Protein AF-S9TWC4-F1 (afdb_monomer)

Mean predicted aligned error: 4.74 Å

Structure (mmCIF, N/CA/C/O backbone):
data_AF-S9TWC4-F1
#
_entry.id   AF-S9TWC4-F1
#
loop_
_atom_site.group_PDB
_atom_site.id
_atom_site.type_symbol
_atom_site.label_atom_id
_atom_site.label_alt_id
_atom_site.label_comp_id
_atom_site.label_asym_id
_atom_site.label_entity_id
_atom_site.label_seq_id
_atom_site.pdbx_PDB_ins_code
_atom_site.Cartn_x
_atom_site.Cartn_y
_atom_site.Cartn_z
_atom_site.occupancy
_atom_site.B_iso_or_equiv
_atom_site.auth_seq_id
_atom_site.auth_comp_id
_atom_site.auth_asym_id
_atom_site.auth_atom_id
_atom_site.pdbx_PDB_model_num
ATOM 1 N N . MET A 1 1 ? 32.958 -4.228 11.577 1.00 35.72 1 MET A N 1
ATOM 2 C CA . MET A 1 1 ? 32.071 -3.050 11.655 1.00 35.72 1 MET A CA 1
ATOM 3 C C . MET A 1 1 ? 30.681 -3.527 11.281 1.00 35.72 1 MET A C 1
ATOM 5 O O . MET A 1 1 ? 30.477 -3.885 10.129 1.00 35.72 1 MET A O 1
ATOM 9 N N . SER A 1 2 ? 29.778 -3.673 12.250 1.00 35.06 2 SER A N 1
ATOM 10 C CA . SER A 1 2 ? 28.401 -4.080 11.959 1.00 35.06 2 SER A CA 1
ATOM 11 C C . SER A 1 2 ? 27.705 -2.924 11.255 1.00 35.06 2 SER A C 1
ATOM 13 O O . SER A 1 2 ? 27.484 -1.884 11.868 1.00 35.06 2 SER A O 1
ATOM 15 N N . ALA A 1 3 ? 27.408 -3.083 9.967 1.00 39.88 3 ALA A N 1
ATOM 16 C CA . ALA A 1 3 ? 26.533 -2.164 9.263 1.00 39.88 3 ALA A CA 1
ATOM 17 C C . ALA A 1 3 ? 25.159 -2.239 9.934 1.00 39.88 3 ALA A C 1
ATOM 19 O O . ALA A 1 3 ? 24.461 -3.251 9.841 1.00 39.88 3 ALA A O 1
ATOM 20 N N . THR A 1 4 ? 24.784 -1.187 10.655 1.00 37.47 4 THR A N 1
ATOM 21 C CA . THR A 1 4 ? 23.401 -0.963 11.059 1.00 37.47 4 THR A CA 1
ATOM 22 C C . THR A 1 4 ? 22.615 -0.862 9.757 1.00 37.47 4 THR A C 1
ATOM 24 O O . THR A 1 4 ? 22.705 0.137 9.048 1.00 37.47 4 THR A O 1
ATOM 27 N N . THR A 1 5 ? 21.946 -1.946 9.362 1.00 45.59 5 THR A N 1
ATOM 28 C CA . THR A 1 5 ? 21.091 -1.940 8.174 1.00 45.59 5 THR A CA 1
ATOM 29 C C . THR A 1 5 ? 19.978 -0.957 8.486 1.00 45.59 5 THR A C 1
ATOM 31 O O . THR A 1 5 ? 19.118 -1.256 9.313 1.00 45.59 5 THR A O 1
ATOM 34 N N . SER A 1 6 ? 20.046 0.245 7.910 1.00 53.31 6 SER A N 1
ATOM 35 C CA . SER A 1 6 ? 18.937 1.191 7.965 1.00 53.31 6 SER A CA 1
ATOM 36 C C . SER A 1 6 ? 17.707 0.444 7.463 1.00 53.31 6 SER A C 1
ATOM 38 O O . SER A 1 6 ? 17.697 -0.039 6.328 1.00 53.31 6 SER A O 1
ATOM 40 N N . ILE A 1 7 ? 16.727 0.235 8.344 1.00 70.94 7 ILE A N 1
ATOM 41 C CA . ILE A 1 7 ? 15.501 -0.469 7.984 1.00 70.94 7 ILE A CA 1
ATOM 42 C C . ILE A 1 7 ? 14.811 0.412 6.953 1.00 70.94 7 ILE A C 1
ATOM 44 O O . ILE A 1 7 ? 14.436 1.547 7.238 1.00 70.94 7 ILE A O 1
ATOM 48 N N . ARG A 1 8 ? 14.700 -0.098 5.729 1.00 85.94 8 ARG A N 1
ATOM 49 C CA . ARG A 1 8 ? 14.010 0.604 4.660 1.00 85.94 8 ARG A CA 1
ATOM 50 C C . ARG A 1 8 ? 12.521 0.665 4.982 1.00 85.94 8 ARG A C 1
ATOM 52 O O . ARG A 1 8 ? 11.897 -0.380 5.148 1.00 85.94 8 ARG A O 1
ATOM 59 N N . SER A 1 9 ? 11.970 1.873 5.022 1.00 94.06 9 SER A N 1
ATOM 60 C CA . SER A 1 9 ? 10.554 2.114 5.306 1.00 94.06 9 SER A CA 1
ATOM 61 C C . SER A 1 9 ? 9.848 2.814 4.153 1.00 94.06 9 SER A C 1
ATOM 63 O O . SER A 1 9 ? 10.473 3.483 3.328 1.00 94.06 9 SER A O 1
ATOM 65 N N . CYS A 1 10 ? 8.530 2.654 4.098 1.00 96.56 10 CYS A N 1
ATOM 66 C CA . CYS A 1 10 ? 7.674 3.341 3.147 1.00 96.56 10 CYS A CA 1
ATOM 67 C C . CYS A 1 10 ? 7.776 4.858 3.339 1.00 96.56 10 CYS A C 1
ATOM 69 O O . CYS A 1 10 ? 7.603 5.374 4.447 1.00 96.56 10 CYS A O 1
ATOM 71 N N . ASN A 1 11 ? 8.022 5.578 2.247 1.00 96.62 11 ASN A N 1
ATOM 72 C CA . ASN A 1 11 ? 8.043 7.034 2.243 1.00 96.62 11 ASN A CA 1
ATOM 73 C C . ASN A 1 11 ? 6.619 7.623 2.288 1.00 96.62 11 ASN A C 1
ATOM 75 O O . ASN A 1 11 ? 5.625 6.902 2.154 1.00 96.62 11 ASN A O 1
ATOM 79 N N . GLU A 1 12 ? 6.517 8.943 2.471 1.00 97.00 12 GLU A N 1
ATOM 80 C CA . GLU A 1 12 ? 5.213 9.613 2.578 1.00 97.00 12 GLU A CA 1
ATOM 81 C C . GLU A 1 12 ? 4.375 9.498 1.303 1.00 97.00 12 GLU A C 1
ATOM 83 O O . GLU A 1 12 ? 3.177 9.277 1.409 1.00 97.00 12 GLU A O 1
ATOM 88 N N . ALA A 1 13 ? 4.980 9.514 0.110 1.00 97.44 13 ALA A N 1
ATOM 89 C CA . ALA A 1 13 ? 4.226 9.351 -1.1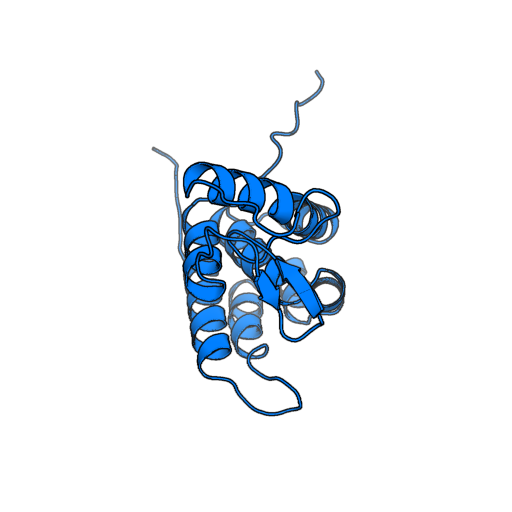34 1.00 97.44 13 ALA A CA 1
ATOM 90 C C . ALA A 1 13 ? 3.514 7.986 -1.207 1.00 97.44 13 ALA A C 1
ATOM 92 O O . ALA A 1 13 ? 2.364 7.904 -1.636 1.00 97.44 13 ALA A O 1
ATOM 93 N N . GLY A 1 14 ? 4.162 6.909 -0.745 1.00 97.69 14 GLY A N 1
ATOM 94 C CA . GLY A 1 14 ? 3.511 5.603 -0.623 1.00 97.69 14 GLY A CA 1
ATOM 95 C C . GLY A 1 14 ? 2.422 5.584 0.448 1.00 97.69 14 GLY A C 1
ATOM 96 O O . GLY A 1 14 ? 1.339 5.050 0.207 1.00 97.69 14 GLY A O 1
ATOM 97 N N . LYS A 1 15 ? 2.664 6.210 1.609 1.00 98.12 15 LYS A N 1
ATOM 98 C CA . LYS A 1 15 ? 1.648 6.322 2.667 1.00 98.12 15 LYS A CA 1
ATOM 99 C C . LYS A 1 15 ? 0.434 7.119 2.201 1.00 98.12 15 LYS A C 1
ATOM 101 O O . LYS A 1 15 ? -0.682 6.721 2.512 1.00 98.12 15 LYS A O 1
ATOM 106 N N . ASP A 1 16 ? 0.619 8.177 1.420 1.00 98.12 16 ASP A N 1
ATOM 107 C CA . ASP A 1 16 ? -0.470 9.002 0.896 1.00 98.12 16 ASP A CA 1
ATOM 108 C C . ASP A 1 16 ? -1.396 8.212 -0.028 1.00 98.12 16 ASP A C 1
ATOM 110 O O . ASP A 1 16 ? -2.616 8.328 0.098 1.00 98.12 16 ASP A O 1
ATOM 114 N N . ILE A 1 17 ? -0.849 7.337 -0.882 1.00 98.31 17 ILE A N 1
ATOM 115 C CA . ILE A 1 17 ? -1.663 6.414 -1.688 1.00 98.31 17 ILE A CA 1
ATOM 116 C C . ILE A 1 17 ? -2.533 5.543 -0.772 1.00 98.31 17 ILE A C 1
ATOM 118 O O . ILE A 1 17 ? -3.735 5.404 -1.009 1.00 98.31 17 ILE A O 1
ATOM 122 N N . ILE A 1 18 ? -1.953 4.984 0.294 1.00 98.19 18 ILE A N 1
ATOM 123 C CA . ILE A 1 18 ? -2.676 4.120 1.237 1.00 98.19 18 ILE A CA 1
ATOM 124 C C . ILE A 1 18 ? -3.755 4.920 1.975 1.00 98.19 18 ILE A C 1
ATOM 126 O O . ILE A 1 18 ? -4.916 4.518 1.963 1.00 98.19 18 ILE A O 1
ATOM 130 N N . ARG A 1 19 ? -3.422 6.087 2.538 1.00 98.06 19 ARG A N 1
ATOM 131 C CA . ARG A 1 19 ? -4.374 6.963 3.245 1.00 98.06 19 ARG A CA 1
ATOM 132 C C . ARG A 1 19 ? -5.575 7.320 2.370 1.00 98.06 19 ARG A C 1
ATOM 134 O O . ARG A 1 19 ? -6.715 7.214 2.822 1.00 98.06 19 ARG A O 1
ATOM 141 N N . GLN A 1 20 ? -5.327 7.699 1.114 1.00 96.56 20 GLN A N 1
ATOM 142 C CA . GLN A 1 20 ? -6.376 8.051 0.153 1.00 96.56 20 GLN A CA 1
ATOM 143 C C . GLN A 1 20 ? -7.272 6.858 -0.202 1.00 96.56 20 GLN A C 1
ATOM 145 O O . GLN A 1 20 ? -8.475 7.033 -0.394 1.00 96.56 20 GLN A O 1
ATOM 150 N N . CYS A 1 21 ? -6.703 5.653 -0.290 1.00 95.62 21 CYS A N 1
ATOM 151 C CA . CYS A 1 21 ? -7.444 4.452 -0.671 1.00 95.62 21 CYS A CA 1
ATOM 152 C C . CYS A 1 21 ? -8.235 3.830 0.486 1.00 95.62 21 CYS A C 1
ATOM 154 O O . CYS A 1 21 ? -9.359 3.382 0.267 1.00 95.62 21 CYS A O 1
ATOM 156 N N . GLU A 1 22 ? -7.659 3.779 1.687 1.00 94.88 22 GLU A N 1
ATOM 157 C CA . GLU A 1 22 ? -8.287 3.153 2.860 1.00 94.88 22 GLU A CA 1
ATOM 158 C C . GLU A 1 22 ? -9.299 4.089 3.536 1.00 94.88 22 GLU A C 1
ATOM 160 O O . GLU A 1 22 ? -10.345 3.656 4.020 1.00 94.88 22 GLU A O 1
ATOM 165 N N . GLY A 1 23 ? -9.010 5.395 3.531 1.00 94.81 23 GLY A N 1
ATOM 166 C CA . GLY A 1 23 ? -9.809 6.409 4.207 1.00 94.81 23 GLY A CA 1
ATOM 167 C C . GLY A 1 23 ? -9.647 6.395 5.732 1.00 94.81 23 GLY A C 1
ATOM 168 O O . GLY A 1 23 ? -9.434 5.365 6.366 1.00 94.81 23 GLY A O 1
ATOM 169 N N . LEU A 1 24 ? -9.773 7.573 6.345 1.00 97.38 24 LEU A N 1
ATOM 170 C CA . LEU A 1 24 ? -9.604 7.752 7.786 1.00 97.38 24 LEU A CA 1
ATOM 171 C C . LEU A 1 24 ? -10.908 7.486 8.557 1.00 97.38 24 LEU A C 1
ATOM 173 O O . LEU A 1 24 ? -11.984 7.981 8.196 1.00 97.38 24 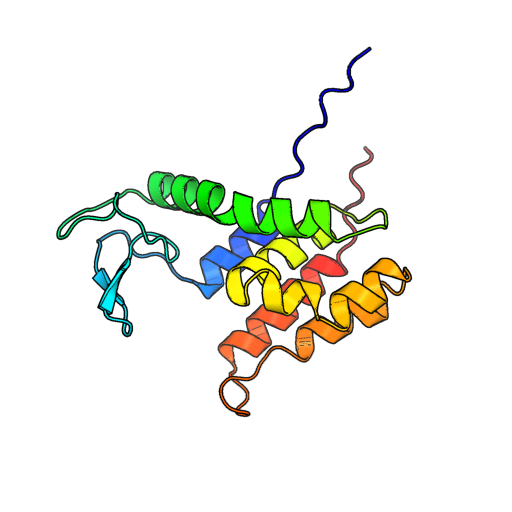LEU A O 1
ATOM 177 N N . ARG A 1 25 ? -10.813 6.732 9.659 1.00 97.38 25 ARG A N 1
ATOM 178 C CA . ARG A 1 25 ? -11.891 6.534 10.642 1.00 97.38 25 ARG A CA 1
ATOM 179 C C . ARG A 1 25 ? -11.365 6.699 12.068 1.00 97.38 25 ARG A C 1
ATOM 181 O O . ARG A 1 25 ? -10.769 5.792 12.633 1.00 97.38 25 ARG A O 1
ATOM 188 N N . LEU A 1 26 ? -11.634 7.853 12.675 1.00 97.75 26 LEU A N 1
ATOM 189 C CA . LEU A 1 26 ? -11.150 8.191 14.023 1.00 97.75 26 LEU A CA 1
ATOM 190 C C . LEU A 1 26 ? -11.924 7.518 15.165 1.00 97.75 26 LEU A C 1
ATOM 192 O O . LEU A 1 26 ? -11.515 7.611 16.317 1.00 97.75 26 LEU A O 1
ATOM 196 N N . LYS A 1 27 ? -13.043 6.854 14.865 1.00 97.69 27 LYS A N 1
ATOM 197 C CA . LYS A 1 27 ? -13.830 6.077 15.828 1.00 97.69 27 LYS A CA 1
ATOM 198 C C . LYS A 1 27 ? -13.862 4.622 15.387 1.00 97.69 27 LYS A C 1
ATOM 200 O O . LYS A 1 27 ? -14.061 4.357 14.199 1.00 97.69 27 LYS A O 1
ATOM 205 N N . ALA A 1 28 ? -13.693 3.703 16.334 1.00 97.12 28 ALA A N 1
ATOM 206 C CA . ALA A 1 28 ? -13.787 2.277 16.059 1.00 97.12 28 ALA A CA 1
ATOM 207 C C . ALA A 1 28 ? -15.170 1.918 15.492 1.00 97.12 28 ALA A C 1
ATOM 209 O O . ALA A 1 28 ? -16.199 2.366 16.003 1.00 97.12 28 ALA A O 1
ATOM 210 N N . TYR A 1 29 ? -15.189 1.093 14.448 1.00 95.50 29 TYR A N 1
ATOM 211 C CA . TYR A 1 29 ? -16.403 0.615 13.789 1.00 95.50 29 TYR A CA 1
ATOM 212 C C . TYR A 1 29 ? -16.277 -0.871 13.441 1.00 95.50 29 TYR A C 1
ATOM 214 O O . TYR A 1 29 ? -15.173 -1.410 13.388 1.00 95.50 29 TYR A O 1
ATOM 222 N N . LEU A 1 30 ? -17.404 -1.545 13.208 1.00 95.25 30 LEU A N 1
ATOM 223 C CA . LEU A 1 30 ? -17.404 -2.904 12.666 1.00 95.25 30 LEU A CA 1
ATOM 224 C C . LEU A 1 30 ? -17.352 -2.835 11.141 1.00 95.25 30 LEU A C 1
ATOM 226 O O . LEU A 1 30 ? -18.242 -2.259 10.512 1.00 95.25 30 LEU A O 1
ATOM 230 N N . CYS A 1 31 ? -16.314 -3.414 10.543 1.00 91.94 31 CYS A N 1
ATOM 231 C CA . CYS A 1 31 ? -16.243 -3.557 9.094 1.00 91.94 31 CYS A CA 1
ATOM 232 C C . CYS A 1 31 ? -17.258 -4.612 8.597 1.00 91.94 31 CYS A C 1
ATOM 234 O O . CYS A 1 31 ? -17.766 -5.400 9.400 1.00 91.94 31 CYS A O 1
ATOM 236 N N . PRO A 1 32 ? -17.539 -4.702 7.282 1.00 89.75 32 PRO A N 1
ATOM 237 C CA . PRO A 1 32 ? -18.471 -5.699 6.736 1.00 89.75 32 PRO A CA 1
ATOM 238 C C . PRO A 1 32 ? -18.112 -7.159 7.062 1.00 89.75 32 PRO A C 1
ATOM 240 O O . PRO A 1 32 ? -18.982 -8.021 7.056 1.00 89.75 32 PRO A O 1
ATOM 243 N N . ALA A 1 33 ? -16.841 -7.437 7.379 1.00 87.88 33 ALA A N 1
ATOM 244 C CA . ALA A 1 33 ? -16.367 -8.750 7.819 1.00 87.88 33 ALA A CA 1
ATOM 245 C C . ALA A 1 33 ? -16.524 -8.995 9.338 1.00 87.88 33 ALA A C 1
ATOM 247 O O . ALA A 1 33 ? -15.998 -9.978 9.855 1.00 87.88 33 ALA A O 1
ATOM 248 N N . GLY A 1 34 ? -17.192 -8.095 10.070 1.00 91.69 34 GLY A N 1
ATOM 249 C CA . GLY A 1 34 ? -17.479 -8.234 11.502 1.00 91.69 34 GLY A CA 1
ATOM 250 C C . GLY A 1 34 ? -16.293 -7.970 12.436 1.00 91.69 34 GLY A C 1
ATOM 251 O O . GLY A 1 34 ? -16.367 -8.303 13.616 1.00 91.69 34 GLY A O 1
ATOM 252 N N . LYS A 1 35 ? -15.195 -7.384 11.943 1.00 95.12 35 LYS A N 1
ATOM 253 C CA . LYS A 1 35 ? -14.017 -7.045 12.759 1.00 95.12 35 LYS A CA 1
ATOM 254 C C . LYS A 1 35 ? -14.069 -5.589 13.209 1.00 95.12 35 LYS A C 1
ATOM 256 O O . LYS A 1 35 ? -14.428 -4.716 12.421 1.00 95.12 35 LYS A O 1
ATOM 261 N N . LEU A 1 36 ? -13.668 -5.325 14.455 1.00 96.62 36 LEU A N 1
ATOM 262 C CA . LEU A 1 36 ? -13.436 -3.959 14.924 1.00 96.62 36 LEU A CA 1
ATOM 263 C C . LEU A 1 36 ? -12.253 -3.351 14.164 1.00 96.62 36 LEU A C 1
ATOM 265 O O . LEU A 1 36 ? -11.200 -3.975 14.030 1.00 96.62 36 LEU A O 1
ATOM 269 N N . THR A 1 37 ? -12.453 -2.152 13.630 1.00 96.75 37 THR A N 1
ATOM 270 C CA . THR A 1 37 ? -11.507 -1.458 12.753 1.00 96.75 37 THR A CA 1
ATOM 271 C C . THR A 1 37 ? -11.443 0.026 13.108 1.00 96.75 37 THR A C 1
ATOM 273 O O . THR A 1 37 ? -12.461 0.621 13.464 1.00 96.75 37 THR A O 1
ATOM 276 N N . ILE A 1 38 ? -10.257 0.633 13.026 1.00 98.06 38 ILE A N 1
ATOM 277 C CA . ILE A 1 38 ? -10.021 2.058 13.312 1.00 98.06 38 ILE A CA 1
ATOM 278 C C . ILE A 1 38 ? -8.872 2.609 12.447 1.00 98.06 38 ILE A C 1
ATOM 280 O O . ILE A 1 38 ? -8.126 1.848 11.839 1.00 98.06 38 ILE A O 1
ATOM 284 N N . GLY A 1 39 ? -8.726 3.930 12.351 1.00 97.94 39 GLY A N 1
ATOM 285 C CA . GLY A 1 39 ? -7.665 4.577 11.576 1.00 97.94 39 GLY A CA 1
ATOM 286 C C . GLY A 1 39 ? -7.800 4.295 10.080 1.00 97.94 39 GLY A C 1
ATOM 287 O O . GLY A 1 39 ? -8.886 4.457 9.523 1.00 97.94 39 GLY A O 1
ATOM 288 N N . TYR A 1 40 ? -6.704 3.863 9.457 1.00 97.56 40 TYR A N 1
ATOM 289 C CA . TYR A 1 40 ? -6.615 3.480 8.042 1.00 97.56 40 TYR A CA 1
ATOM 290 C C . TYR A 1 40 ? -6.771 1.963 7.855 1.00 97.56 40 TYR A C 1
ATOM 292 O O . TYR A 1 40 ? -5.916 1.304 7.272 1.00 97.56 40 TYR A O 1
ATOM 300 N N . GLY A 1 41 ? -7.838 1.391 8.418 1.00 94.88 41 GLY A N 1
ATOM 301 C CA . GLY A 1 41 ? -8.098 -0.051 8.327 1.00 94.88 41 GLY A CA 1
ATOM 302 C C . GLY A 1 41 ? -7.384 -0.904 9.383 1.00 94.88 41 GLY A C 1
ATOM 303 O O . GLY A 1 41 ? -7.372 -2.127 9.259 1.00 94.88 41 GLY A O 1
ATOM 304 N N . HIS A 1 42 ? -6.832 -0.290 10.434 1.00 97.00 42 HIS A N 1
ATOM 305 C CA . HIS A 1 42 ? -6.152 -1.006 11.508 1.00 97.00 42 HIS A CA 1
ATOM 306 C C . HIS A 1 42 ? -7.124 -1.926 12.264 1.00 97.00 42 HIS A C 1
ATOM 308 O O . HIS A 1 42 ? -8.197 -1.497 12.703 1.00 97.00 42 HIS A O 1
ATOM 314 N N . THR A 1 43 ? -6.722 -3.184 12.452 1.00 94.81 43 THR A N 1
ATOM 315 C CA . THR A 1 43 ? -7.437 -4.183 13.258 1.00 94.81 43 THR A CA 1
ATOM 316 C C . THR A 1 43 ? -6.467 -4.883 14.198 1.00 94.81 43 THR A C 1
ATOM 318 O O . THR A 1 43 ? -5.334 -5.165 13.811 1.00 94.81 43 THR A O 1
ATOM 321 N N . GLY A 1 44 ? -6.925 -5.241 15.393 1.00 91.75 44 GLY A N 1
ATOM 322 C CA . GLY A 1 44 ? -6.090 -5.907 16.384 1.00 91.75 44 GLY A CA 1
ATOM 323 C C . GLY A 1 44 ? -6.796 -6.046 17.731 1.00 91.75 44 GLY A C 1
ATOM 324 O O . GLY A 1 44 ? -7.873 -5.474 17.921 1.00 91.75 44 GLY A O 1
ATOM 325 N N . PRO A 1 45 ? -6.217 -6.811 18.674 1.00 92.00 45 PRO A N 1
ATOM 326 C CA . PRO A 1 45 ? -6.759 -6.959 20.029 1.00 92.00 45 PRO A CA 1
ATOM 327 C C . PRO A 1 45 ? -6.741 -5.646 20.834 1.00 92.00 45 PRO A C 1
ATOM 329 O O . PRO A 1 45 ? -7.403 -5.534 21.864 1.00 92.00 45 PRO A O 1
ATOM 332 N N . ASP A 1 46 ? -5.981 -4.654 20.375 1.00 94.00 46 ASP A N 1
ATOM 333 C CA . ASP A 1 46 ? -5.909 -3.299 20.910 1.00 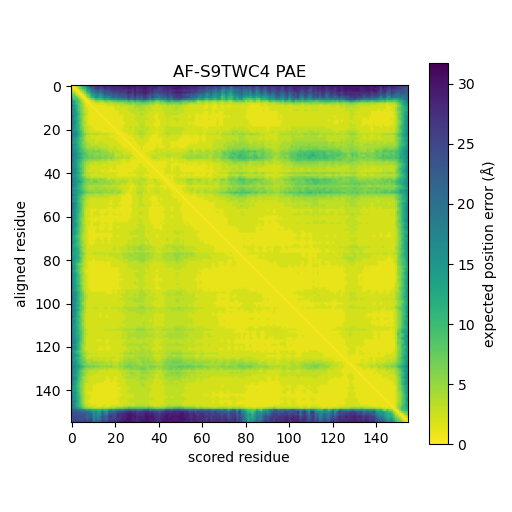94.00 46 ASP A CA 1
ATOM 334 C C . ASP A 1 46 ? -7.087 -2.405 20.482 1.00 94.00 46 ASP A C 1
ATOM 336 O O . ASP A 1 46 ? -7.349 -1.404 21.150 1.00 94.00 46 ASP A O 1
ATOM 340 N N . VAL A 1 47 ? -7.856 -2.781 19.450 1.00 95.81 47 VAL A N 1
ATOM 341 C CA . VAL A 1 47 ? -9.048 -2.033 19.018 1.00 95.81 47 VAL A CA 1
ATOM 342 C C . VAL A 1 47 ? -10.264 -2.438 19.851 1.00 95.81 47 VAL A C 1
ATOM 344 O O . VAL A 1 47 ? -10.705 -3.587 19.829 1.00 95.81 47 VAL A O 1
ATOM 347 N N . LYS A 1 48 ? -10.849 -1.472 20.565 1.00 95.44 48 LYS A N 1
ATOM 348 C CA . LYS A 1 48 ? -11.992 -1.689 21.467 1.00 95.44 48 LYS A CA 1
ATOM 349 C C . LYS A 1 48 ? -13.226 -0.909 21.018 1.00 95.44 48 LYS A C 1
ATOM 351 O O . LYS A 1 48 ? -13.119 0.170 20.436 1.00 95.44 48 LYS A O 1
ATOM 356 N N . THR A 1 49 ? -14.414 -1.427 21.328 1.00 94.62 49 THR A N 1
ATOM 357 C CA . THR A 1 49 ? -15.680 -0.712 21.102 1.00 94.62 49 THR A CA 1
ATOM 358 C C . THR A 1 49 ? -15.659 0.645 21.806 1.00 94.62 49 THR A C 1
ATOM 360 O O . THR A 1 49 ? -15.279 0.735 22.971 1.00 94.62 49 THR A O 1
ATOM 363 N N . GLY A 1 50 ? -16.063 1.702 21.098 1.00 94.31 50 GLY A N 1
ATOM 364 C CA . GLY A 1 50 ? -16.074 3.071 21.624 1.00 94.31 50 GLY A CA 1
ATOM 365 C C . GLY A 1 50 ? -14.714 3.778 21.617 1.00 94.31 50 GLY A C 1
ATOM 366 O O . GLY A 1 50 ? -14.657 4.952 21.968 1.00 94.31 50 GLY A O 1
ATOM 367 N N . MET A 1 51 ? -13.636 3.108 21.190 1.00 96.69 51 MET A N 1
ATOM 368 C CA . MET A 1 51 ? -12.314 3.723 21.064 1.00 96.69 51 MET A CA 1
ATOM 369 C C . MET A 1 51 ? -12.328 4.860 20.037 1.00 96.69 51 MET A C 1
ATOM 371 O O . MET A 1 51 ? -12.906 4.738 18.951 1.00 96.69 51 MET A O 1
ATOM 375 N N . THR A 1 52 ? -11.646 5.949 20.380 1.00 97.88 52 THR A N 1
ATOM 376 C CA . THR A 1 52 ? -11.403 7.093 19.502 1.00 97.88 52 THR A CA 1
ATOM 377 C C . THR A 1 52 ? -9.921 7.420 19.481 1.00 97.88 52 THR A C 1
ATOM 379 O O . THR A 1 52 ? -9.268 7.305 20.517 1.00 97.88 52 THR A O 1
ATOM 382 N N . ILE A 1 53 ? -9.407 7.849 18.335 1.00 98.06 53 ILE A N 1
ATOM 383 C CA . ILE A 1 53 ? -7.997 8.202 18.150 1.00 98.06 53 ILE A CA 1
ATOM 384 C C . ILE A 1 53 ? -7.859 9.542 17.430 1.00 98.06 53 ILE A C 1
ATOM 386 O O . ILE A 1 53 ? -8.809 10.009 16.797 1.00 98.06 53 ILE A O 1
ATOM 390 N N . THR A 1 54 ? -6.680 10.151 17.514 1.00 98.44 54 THR A N 1
ATOM 391 C CA . THR A 1 54 ? -6.311 11.296 16.676 1.00 98.44 54 THR A CA 1
ATOM 392 C C . THR A 1 54 ? -5.846 10.837 15.289 1.00 98.44 54 THR A C 1
ATOM 394 O O . THR A 1 54 ? -5.626 9.650 15.037 1.00 98.44 54 THR A O 1
ATOM 397 N N . GLU A 1 55 ? -5.693 11.773 14.353 1.00 97.56 55 GLU A N 1
ATOM 398 C CA . GLU A 1 55 ? -5.083 11.464 13.055 1.00 97.56 55 GLU A CA 1
ATOM 399 C C . GLU A 1 55 ? -3.600 11.073 13.193 1.00 97.56 55 GLU A C 1
ATOM 401 O O . GLU A 1 55 ? -3.114 10.210 12.463 1.00 97.56 55 GLU A O 1
ATOM 406 N N . GLU A 1 56 ? -2.887 11.645 14.165 1.00 98.00 56 GLU A N 1
ATOM 407 C CA . GLU A 1 56 ? -1.500 11.285 14.480 1.00 98.00 56 GLU A CA 1
ATOM 408 C C . GLU A 1 56 ? -1.388 9.836 14.974 1.00 98.00 56 GLU A C 1
ATOM 410 O O . GLU A 1 56 ? -0.561 9.064 14.478 1.00 98.00 56 GLU A O 1
ATOM 415 N N . ASP A 1 57 ? -2.292 9.423 15.864 1.00 97.81 57 ASP A N 1
ATOM 416 C CA . ASP A 1 57 ? -2.406 8.029 16.294 1.00 97.81 57 ASP A CA 1
ATOM 417 C C . ASP A 1 57 ? -2.705 7.109 15.101 1.00 97.81 57 ASP A C 1
ATOM 419 O O . ASP A 1 57 ? -2.092 6.053 14.955 1.00 97.81 57 ASP A O 1
ATOM 423 N N . ALA A 1 58 ? -3.610 7.514 14.200 1.00 98.12 58 ALA A N 1
ATOM 424 C CA . ALA A 1 58 ? -3.935 6.741 13.002 1.00 98.12 58 ALA A CA 1
ATOM 425 C C . ALA A 1 58 ? -2.726 6.586 12.063 1.00 98.12 58 ALA A C 1
ATOM 427 O O . ALA A 1 58 ? -2.518 5.512 11.499 1.00 98.12 58 ALA A O 1
ATOM 428 N N . ASN A 1 59 ? -1.904 7.629 11.918 1.00 97.62 59 ASN A N 1
ATOM 429 C CA . ASN A 1 59 ? -0.657 7.589 11.150 1.00 97.62 59 ASN A CA 1
ATOM 430 C C . ASN A 1 59 ? 0.409 6.696 11.802 1.00 97.62 59 ASN A C 1
ATOM 432 O O . ASN A 1 59 ? 1.158 6.001 11.104 1.00 97.62 59 ASN A O 1
ATOM 436 N N . THR A 1 60 ? 0.453 6.681 13.133 1.00 97.44 60 THR A N 1
ATOM 437 C CA . THR A 1 60 ? 1.324 5.790 13.908 1.00 97.44 60 THR A CA 1
ATOM 438 C C . THR A 1 60 ? 0.905 4.331 13.726 1.00 97.44 60 THR A C 1
ATOM 440 O O . THR A 1 60 ? 1.744 3.483 13.416 1.00 97.44 60 THR A O 1
ATOM 443 N N . LEU A 1 61 ? -0.397 4.042 13.831 1.00 97.88 61 LEU A N 1
ATOM 444 C CA . LEU A 1 61 ? -0.959 2.714 13.571 1.00 97.88 61 LEU A CA 1
ATOM 445 C C . LEU A 1 61 ? -0.685 2.258 12.139 1.00 97.88 61 LEU A C 1
ATOM 447 O O . LEU A 1 61 ? -0.206 1.145 11.946 1.00 97.88 61 LEU A O 1
ATOM 451 N N . LEU A 1 62 ? -0.902 3.134 11.153 1.00 97.94 62 LEU A N 1
ATOM 452 C CA . LEU A 1 62 ? -0.585 2.838 9.759 1.00 97.94 62 LEU A CA 1
ATOM 453 C C . LEU A 1 62 ? 0.882 2.430 9.619 1.00 97.94 62 LEU A C 1
ATOM 455 O O . LEU A 1 62 ? 1.165 1.354 9.110 1.00 97.94 62 LEU A O 1
ATOM 459 N N . SER 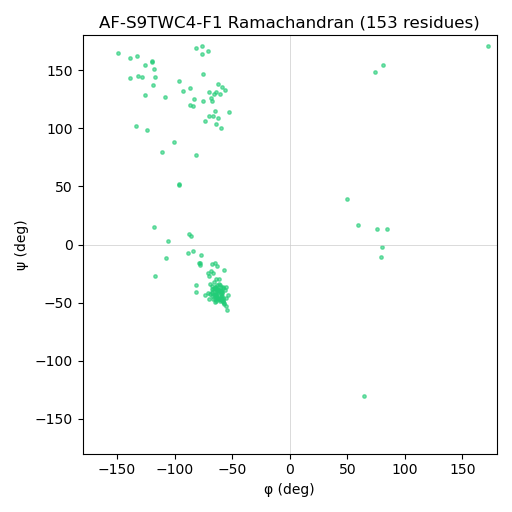A 1 63 ? 1.812 3.240 10.131 1.00 97.25 63 SER A N 1
ATOM 460 C CA . SER A 1 63 ? 3.249 2.943 10.041 1.00 97.25 63 SER A CA 1
ATOM 461 C C . SER A 1 63 ? 3.604 1.598 10.689 1.00 97.25 63 SER A C 1
ATOM 463 O O . SER A 1 63 ? 4.420 0.857 10.147 1.00 97.25 63 SER A O 1
ATOM 465 N N . ARG A 1 64 ? 2.954 1.240 11.806 1.00 96.50 64 ARG A N 1
ATOM 466 C CA . ARG A 1 64 ? 3.105 -0.076 12.446 1.00 96.50 64 ARG A CA 1
ATOM 467 C C . ARG A 1 64 ? 2.598 -1.210 11.553 1.00 96.50 64 ARG A C 1
ATOM 469 O O . ARG A 1 64 ? 3.268 -2.235 11.435 1.00 96.50 64 ARG A O 1
ATOM 476 N N . ASP A 1 65 ? 1.445 -1.031 10.922 1.00 96.88 65 ASP A N 1
ATOM 477 C CA . ASP A 1 65 ? 0.823 -2.051 10.075 1.00 96.88 65 ASP A CA 1
ATOM 478 C C . ASP A 1 65 ? 1.599 -2.275 8.763 1.00 96.88 65 ASP A C 1
ATOM 480 O O . ASP A 1 65 ? 1.611 -3.389 8.231 1.00 96.88 65 ASP A O 1
ATOM 484 N N . LEU A 1 66 ? 2.319 -1.259 8.266 1.00 97.81 66 LEU A N 1
ATOM 485 C CA . LEU A 1 66 ? 3.161 -1.384 7.068 1.00 97.81 66 LEU A CA 1
ATOM 486 C C . LEU A 1 66 ? 4.381 -2.290 7.270 1.00 97.81 66 LEU A C 1
ATOM 488 O O . LEU A 1 66 ? 4.865 -2.865 6.295 1.00 97.81 66 LEU A O 1
ATOM 492 N N . VAL A 1 67 ? 4.845 -2.494 8.508 1.00 96.94 67 VAL A N 1
ATOM 493 C CA . VAL A 1 67 ? 6.071 -3.261 8.803 1.00 96.94 67 VAL A CA 1
ATOM 494 C C . VAL A 1 67 ? 6.030 -4.674 8.211 1.00 96.94 67 VAL A C 1
ATOM 496 O O . VAL A 1 67 ? 7.051 -5.191 7.752 1.00 96.94 67 VAL A O 1
ATOM 499 N N . ALA A 1 68 ? 4.864 -5.325 8.199 1.00 96.12 68 ALA A N 1
ATOM 500 C CA . ALA A 1 68 ? 4.727 -6.656 7.608 1.00 96.12 68 ALA A CA 1
ATOM 501 C C . ALA A 1 68 ? 4.916 -6.633 6.080 1.00 96.12 68 ALA A C 1
ATOM 503 O O . ALA A 1 68 ? 5.593 -7.504 5.529 1.00 96.12 68 ALA A O 1
ATOM 504 N N . ALA A 1 69 ? 4.364 -5.621 5.404 1.00 97.94 69 ALA A N 1
ATOM 505 C CA . ALA A 1 69 ? 4.522 -5.428 3.966 1.00 97.94 69 ALA A CA 1
ATOM 506 C C . ALA A 1 69 ? 5.971 -5.070 3.600 1.00 97.94 69 ALA A C 1
ATOM 508 O O . ALA A 1 69 ? 6.542 -5.666 2.688 1.00 97.94 69 ALA A O 1
ATOM 509 N N . GLU A 1 70 ? 6.594 -4.167 4.358 1.00 97.94 70 GLU A N 1
ATOM 510 C CA . GLU A 1 70 ? 8.000 -3.781 4.197 1.00 97.94 70 GLU A CA 1
ATOM 511 C C . GLU A 1 70 ? 8.930 -4.996 4.299 1.00 97.94 70 GLU A C 1
ATOM 513 O O . GLU A 1 70 ? 9.734 -5.247 3.399 1.00 97.94 70 GLU A O 1
ATOM 518 N N . LYS A 1 71 ? 8.769 -5.814 5.348 1.00 97.19 71 LYS A N 1
ATOM 519 C CA . LYS A 1 71 ? 9.542 -7.054 5.528 1.00 97.19 71 LYS A CA 1
ATOM 520 C C . LYS A 1 71 ? 9.334 -8.040 4.385 1.00 97.19 71 LYS A C 1
ATOM 522 O O . LYS A 1 71 ? 10.296 -8.664 3.941 1.00 97.19 71 LYS A O 1
ATOM 527 N N . ALA A 1 72 ? 8.101 -8.176 3.898 1.00 97.31 72 ALA A N 1
ATOM 528 C CA . ALA A 1 72 ? 7.806 -9.056 2.776 1.00 97.31 72 ALA A CA 1
ATOM 529 C C . ALA A 1 72 ? 8.564 -8.638 1.508 1.00 97.31 72 ALA A C 1
ATOM 531 O O . ALA A 1 72 ? 9.086 -9.497 0.803 1.00 97.31 72 ALA A O 1
ATOM 532 N N . ILE A 1 73 ? 8.665 -7.334 1.245 1.00 98.00 73 ILE A N 1
ATOM 533 C CA . ILE A 1 73 ? 9.379 -6.794 0.081 1.00 98.00 73 ILE A CA 1
ATOM 534 C C . ILE A 1 73 ? 10.884 -6.978 0.238 1.00 98.00 73 ILE A C 1
ATOM 536 O O . ILE A 1 73 ? 11.523 -7.492 -0.678 1.00 98.00 73 ILE A O 1
ATOM 540 N N . VAL A 1 74 ? 11.436 -6.632 1.407 1.00 97.00 74 VAL A N 1
ATOM 541 C CA . VAL A 1 74 ? 12.866 -6.820 1.713 1.00 97.00 74 VAL A CA 1
ATOM 542 C C . VAL A 1 74 ? 13.289 -8.281 1.543 1.00 97.00 74 VAL A C 1
ATOM 544 O O . VAL A 1 74 ? 14.374 -8.544 1.039 1.00 97.00 74 VAL A O 1
ATOM 547 N N . GLY A 1 75 ? 12.441 -9.236 1.934 1.00 96.44 75 GLY A N 1
ATOM 548 C CA . GLY A 1 75 ? 12.752 -10.662 1.820 1.00 96.44 75 GLY A CA 1
ATOM 549 C C . GLY A 1 75 ? 12.601 -11.260 0.417 1.00 96.44 75 GLY A C 1
ATOM 550 O O . GLY A 1 75 ? 13.095 -12.360 0.189 1.00 96.44 75 GLY A O 1
ATOM 551 N N . ALA A 1 76 ? 11.908 -10.587 -0.508 1.00 97.56 76 ALA A N 1
ATOM 552 C CA . ALA A 1 76 ? 11.533 -11.166 -1.802 1.00 97.56 76 ALA A CA 1
ATOM 553 C C . ALA A 1 76 ? 12.146 -10.460 -3.020 1.00 97.56 76 ALA A C 1
ATOM 555 O O . ALA A 1 76 ? 12.311 -11.091 -4.068 1.00 97.56 76 ALA A O 1
ATOM 556 N N . VAL A 1 77 ? 12.470 -9.168 -2.917 1.00 97.88 77 VAL A N 1
ATOM 557 C CA . VAL A 1 77 ? 13.102 -8.419 -4.009 1.00 97.88 77 VAL A CA 1
ATOM 558 C C . VAL A 1 77 ? 14.611 -8.658 -3.998 1.00 97.88 77 VAL A C 1
ATOM 560 O O . VAL A 1 77 ? 15.274 -8.421 -2.993 1.00 97.88 77 VAL A O 1
ATOM 563 N N . SER A 1 78 ? 15.161 -9.104 -5.129 1.00 97.25 78 SER A N 1
ATOM 564 C CA . SER A 1 78 ? 16.576 -9.480 -5.275 1.00 97.25 78 SER A CA 1
ATOM 565 C C . SER A 1 78 ? 17.420 -8.464 -6.049 1.00 97.25 78 SER A C 1
ATOM 567 O O . SER A 1 78 ? 18.594 -8.717 -6.313 1.00 97.25 78 SER A O 1
ATOM 569 N N . VAL A 1 79 ? 16.831 -7.338 -6.453 1.00 96.75 79 VAL A N 1
ATOM 570 C CA . VAL A 1 79 ? 17.489 -6.269 -7.218 1.00 96.75 79 VAL A CA 1
ATOM 571 C C . VAL A 1 79 ? 17.453 -4.952 -6.449 1.00 96.75 79 VAL A C 1
ATOM 573 O O . VAL A 1 79 ? 16.605 -4.743 -5.580 1.00 96.75 79 VAL A O 1
ATOM 576 N N . THR A 1 80 ? 18.361 -4.035 -6.775 1.00 95.25 80 THR A N 1
ATOM 577 C CA . THR A 1 80 ? 18.320 -2.678 -6.223 1.00 95.25 80 THR A CA 1
ATOM 578 C C . THR A 1 80 ? 17.108 -1.937 -6.778 1.00 95.25 80 THR A C 1
ATOM 580 O O . THR A 1 80 ? 16.947 -1.825 -7.989 1.00 95.25 80 THR A O 1
ATOM 583 N N . ILE A 1 81 ? 16.281 -1.394 -5.887 1.00 95.75 81 ILE A N 1
ATOM 584 C CA . ILE A 1 81 ? 15.111 -0.581 -6.244 1.00 95.75 81 ILE A CA 1
ATOM 585 C C . ILE A 1 81 ? 15.173 0.775 -5.541 1.00 95.75 81 ILE A C 1
ATOM 587 O O . ILE A 1 81 ? 15.774 0.885 -4.470 1.00 95.75 81 ILE A O 1
ATOM 591 N N . THR A 1 82 ? 14.528 1.795 -6.101 1.00 95.38 82 THR A N 1
ATOM 592 C CA . THR A 1 82 ? 14.409 3.144 -5.515 1.00 95.38 82 THR A CA 1
ATOM 593 C C . THR A 1 82 ? 13.387 3.187 -4.378 1.00 95.38 82 THR A C 1
ATOM 595 O O . THR A 1 82 ? 12.565 2.280 -4.230 1.00 95.38 82 THR A O 1
ATOM 598 N N . ASP A 1 83 ? 13.415 4.235 -3.548 1.00 96.19 83 ASP A N 1
ATOM 599 C CA . ASP A 1 83 ? 12.474 4.354 -2.420 1.00 96.19 83 ASP A CA 1
ATOM 600 C C . ASP A 1 83 ? 11.025 4.483 -2.873 1.00 96.19 83 ASP A C 1
ATOM 602 O O . ASP A 1 83 ? 10.120 3.992 -2.198 1.00 96.19 83 ASP A O 1
ATOM 606 N N . ASN A 1 84 ? 10.798 5.070 -4.046 1.00 96.94 84 ASN A N 1
ATOM 607 C CA . ASN A 1 84 ? 9.470 5.127 -4.639 1.00 96.94 84 ASN A CA 1
ATOM 608 C C . ASN A 1 84 ? 9.013 3.755 -5.129 1.00 96.94 84 ASN A C 1
ATOM 610 O O . ASN A 1 84 ? 7.870 3.381 -4.886 1.00 96.94 84 ASN A O 1
ATOM 614 N N . GLN A 1 85 ? 9.903 2.980 -5.755 1.00 98.12 85 GLN A N 1
ATOM 615 C CA . GLN A 1 85 ? 9.598 1.601 -6.135 1.00 98.12 85 GLN A CA 1
ATOM 616 C C . GLN A 1 85 ? 9.254 0.769 -4.901 1.00 98.12 85 GLN A C 1
ATOM 618 O O . GLN A 1 85 ? 8.220 0.107 -4.877 1.00 98.12 85 GLN A O 1
ATOM 623 N N . PHE A 1 86 ? 10.061 0.864 -3.843 1.00 98.19 86 PHE A N 1
ATOM 624 C CA . PHE A 1 86 ? 9.781 0.192 -2.577 1.00 98.19 86 PHE A CA 1
ATOM 625 C C . PHE A 1 86 ? 8.427 0.608 -1.993 1.00 98.19 86 PHE A C 1
ATOM 627 O O . PHE A 1 86 ? 7.614 -0.246 -1.660 1.00 98.19 86 PHE A O 1
ATOM 634 N N . SER A 1 87 ? 8.143 1.907 -1.928 1.00 98.31 87 SER A N 1
ATOM 635 C CA . SER A 1 87 ? 6.914 2.428 -1.317 1.00 98.31 87 SER A CA 1
ATOM 636 C C . SER A 1 87 ? 5.656 2.101 -2.137 1.00 98.31 87 SER A C 1
ATOM 638 O O . SER A 1 87 ? 4.608 1.797 -1.568 1.00 98.31 87 SER A O 1
ATOM 640 N N . ALA A 1 88 ? 5.757 2.064 -3.470 1.00 98.56 88 ALA A N 1
ATOM 641 C CA . ALA A 1 88 ? 4.684 1.582 -4.341 1.00 98.56 88 ALA A CA 1
ATOM 642 C C . ALA A 1 88 ? 4.388 0.091 -4.109 1.00 98.56 88 ALA A C 1
ATOM 644 O O . ALA A 1 88 ? 3.224 -0.306 -4.018 1.00 98.56 88 ALA A O 1
ATOM 645 N N . LEU A 1 89 ? 5.433 -0.729 -3.944 1.00 98.69 89 LEU A N 1
ATOM 646 C CA . LEU A 1 89 ? 5.284 -2.137 -3.575 1.00 98.69 89 LEU A CA 1
ATOM 647 C C . LEU A 1 89 ? 4.672 -2.292 -2.178 1.00 98.69 89 LEU A C 1
ATOM 649 O O . LEU A 1 89 ? 3.832 -3.168 -1.996 1.00 98.69 89 LEU A O 1
ATOM 653 N N . VAL A 1 90 ? 5.033 -1.444 -1.205 1.00 98.69 90 VAL A N 1
ATOM 654 C CA . VAL A 1 90 ? 4.430 -1.473 0.141 1.00 98.69 90 VAL A CA 1
ATOM 655 C C . VAL A 1 90 ? 2.927 -1.232 0.050 1.00 98.69 90 VAL A C 1
ATOM 657 O O . VAL A 1 90 ? 2.163 -2.027 0.595 1.00 98.69 90 VAL A O 1
ATOM 660 N N . SER A 1 91 ? 2.483 -0.212 -0.694 1.00 98.62 91 SER A N 1
ATOM 661 C CA . SER A 1 91 ? 1.049 0.028 -0.919 1.00 98.62 91 SER A CA 1
ATOM 662 C C . SER A 1 91 ? 0.349 -1.165 -1.578 1.00 98.62 91 SER A C 1
ATOM 664 O O . SER A 1 91 ? -0.759 -1.536 -1.175 1.00 98.62 91 SER A O 1
ATOM 666 N N . PHE A 1 92 ? 0.994 -1.791 -2.563 1.00 98.69 92 PHE A N 1
ATOM 667 C CA . PHE A 1 92 ? 0.464 -2.963 -3.256 1.00 98.69 92 PHE A CA 1
ATOM 668 C C . PHE A 1 92 ? 0.315 -4.171 -2.321 1.00 98.69 92 PHE A C 1
ATOM 670 O O . PHE A 1 92 ? -0.751 -4.789 -2.261 1.00 98.69 92 PHE A O 1
ATOM 677 N N . VAL A 1 93 ? 1.358 -4.482 -1.545 1.00 98.62 93 VAL A N 1
ATOM 678 C CA . VAL A 1 93 ? 1.373 -5.593 -0.582 1.00 98.62 93 VAL A CA 1
ATOM 679 C C . VAL A 1 93 ? 0.401 -5.341 0.565 1.00 98.62 93 VAL A C 1
ATOM 681 O O . VAL A 1 93 ? -0.277 -6.273 0.985 1.00 98.62 93 VAL A O 1
ATOM 684 N N . PHE A 1 94 ? 0.279 -4.104 1.044 1.00 98.12 94 PHE A N 1
ATOM 685 C CA . PHE A 1 94 ? -0.703 -3.749 2.065 1.00 98.12 94 PHE A CA 1
ATOM 686 C C . PHE A 1 94 ? -2.137 -4.038 1.593 1.00 98.12 94 PHE A C 1
ATOM 688 O O . PHE A 1 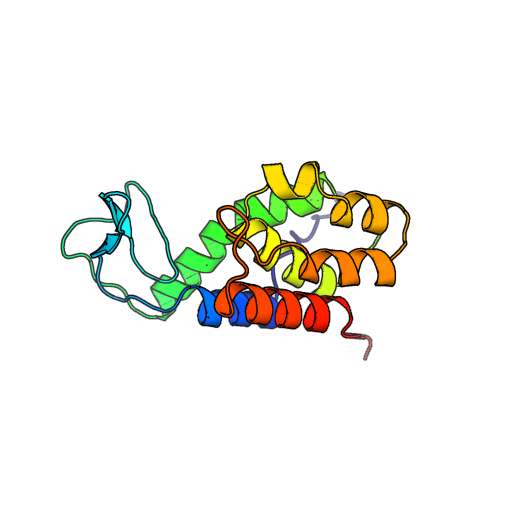94 ? -2.943 -4.572 2.346 1.00 98.12 94 PHE A O 1
ATOM 695 N N . ASN A 1 95 ? -2.445 -3.765 0.320 1.00 97.81 95 ASN A N 1
ATOM 696 C CA . ASN A 1 95 ? -3.773 -4.016 -0.242 1.00 97.81 95 ASN A CA 1
ATOM 697 C C . ASN A 1 95 ? -4.083 -5.491 -0.501 1.00 97.81 95 ASN A C 1
ATOM 699 O O . ASN A 1 95 ? -5.212 -5.930 -0.301 1.00 97.81 95 ASN A O 1
ATOM 703 N N . LEU A 1 96 ? -3.116 -6.219 -1.060 1.00 96.88 96 LEU A N 1
ATOM 704 C CA . LEU A 1 96 ? -3.344 -7.545 -1.641 1.00 96.88 96 LEU A CA 1
ATOM 705 C C . LEU A 1 96 ? -2.765 -8.673 -0.786 1.00 96.88 96 LEU A C 1
ATOM 707 O O . LEU A 1 96 ? -3.069 -9.839 -1.030 1.00 96.88 96 LEU A O 1
ATOM 711 N N . GLY A 1 97 ? -1.942 -8.347 0.206 1.00 97.44 97 GLY A N 1
ATOM 712 C CA . GLY A 1 97 ? -1.220 -9.297 1.038 1.00 97.44 97 GLY A CA 1
ATOM 713 C C . GLY A 1 97 ? 0.053 -9.846 0.384 1.00 97.44 97 GLY A C 1
ATOM 714 O O . GLY A 1 97 ? 0.188 -9.939 -0.839 1.00 97.44 97 GLY A O 1
ATOM 715 N N . ALA A 1 98 ? 0.993 -10.273 1.231 1.00 97.69 98 ALA A N 1
ATOM 716 C CA . ALA A 1 98 ? 2.301 -10.780 0.810 1.00 97.69 98 ALA A CA 1
ATOM 717 C C . ALA A 1 98 ? 2.216 -12.039 -0.073 1.00 97.69 98 ALA A C 1
ATOM 719 O O . ALA A 1 98 ? 2.996 -12.182 -1.009 1.00 97.69 98 ALA A O 1
ATOM 720 N N . GLY A 1 99 ? 1.237 -12.922 0.165 1.00 97.94 99 GLY A N 1
ATOM 721 C CA . GLY A 1 99 ? 1.059 -14.141 -0.633 1.00 97.94 99 GLY A CA 1
ATOM 722 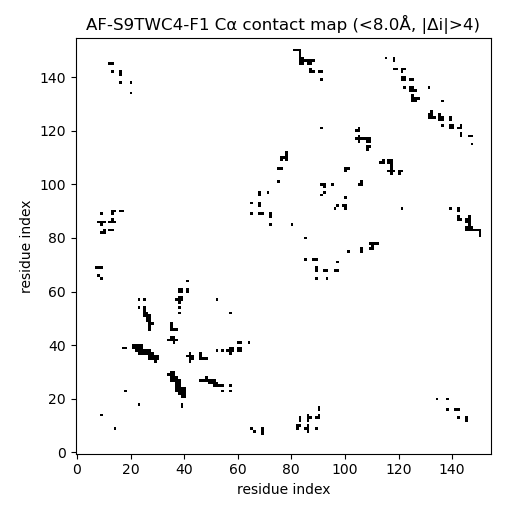C C . GLY A 1 99 ? 0.815 -13.857 -2.120 1.00 97.94 99 GLY A C 1
ATOM 723 O O . GLY A 1 99 ? 1.451 -14.468 -2.977 1.00 97.94 99 GLY A O 1
ATOM 724 N N . ASN A 1 100 ? -0.040 -12.873 -2.429 1.00 97.81 100 ASN A N 1
ATOM 725 C CA . ASN A 1 100 ? -0.284 -12.442 -3.808 1.00 97.81 100 ASN A CA 1
ATOM 726 C C . ASN A 1 100 ? 0.971 -11.831 -4.440 1.00 97.81 100 ASN A C 1
ATOM 728 O O . ASN A 1 100 ? 1.259 -12.082 -5.609 1.00 97.81 100 ASN A O 1
ATOM 732 N N . PHE A 1 101 ? 1.745 -11.071 -3.665 1.00 98.50 101 PHE A N 1
ATOM 733 C CA . PHE A 1 101 ? 2.993 -10.480 -4.133 1.00 98.50 101 PHE A CA 1
ATOM 734 C C . PHE A 1 101 ? 4.056 -11.534 -4.469 1.00 98.50 101 PHE A C 1
ATOM 736 O O . PHE A 1 101 ? 4.616 -11.490 -5.565 1.00 98.50 101 PHE A O 1
ATOM 743 N N . TYR A 1 102 ? 4.275 -12.522 -3.598 1.00 98.50 102 TYR A N 1
ATOM 744 C CA . TYR A 1 102 ? 5.264 -13.584 -3.819 1.00 98.50 102 TYR A CA 1
ATOM 745 C C . TYR A 1 102 ? 4.996 -14.407 -5.085 1.00 98.50 102 TYR A C 1
ATOM 747 O O . TYR A 1 102 ? 5.931 -14.782 -5.789 1.00 98.50 102 TYR A O 1
ATOM 755 N N . GLY A 1 103 ? 3.726 -14.661 -5.410 1.00 97.56 103 GLY A N 1
ATOM 756 C CA . GLY A 1 103 ? 3.337 -15.386 -6.623 1.00 97.56 103 GLY A CA 1
ATOM 757 C C . GLY A 1 103 ? 3.245 -14.528 -7.892 1.00 97.56 103 GLY A C 1
ATOM 758 O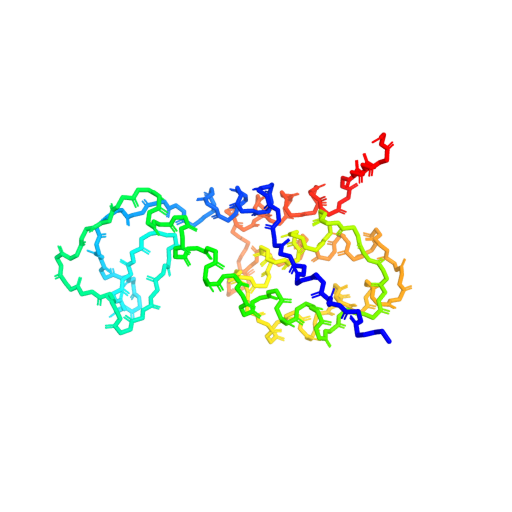 O . GLY A 1 103 ? 2.996 -15.066 -8.973 1.00 97.56 103 GLY A O 1
ATOM 759 N N . SER A 1 104 ? 3.407 -13.206 -7.787 1.00 98.50 104 SER A N 1
ATOM 760 C CA . SER A 1 104 ? 3.057 -12.275 -8.862 1.00 98.50 104 SER A CA 1
ATOM 761 C C . SER A 1 104 ? 4.051 -12.270 -10.030 1.00 98.50 104 SER A C 1
ATOM 763 O O . SER A 1 104 ? 5.267 -12.371 -9.862 1.00 98.50 104 SER A O 1
ATOM 765 N N . THR A 1 105 ? 3.534 -12.053 -11.243 1.00 98.69 105 THR A N 1
ATOM 766 C CA . THR A 1 105 ? 4.362 -11.713 -12.415 1.00 98.69 105 THR A CA 1
ATOM 767 C C . THR A 1 105 ? 5.116 -10.399 -12.206 1.00 98.69 105 THR A C 1
ATOM 769 O O . THR A 1 105 ? 6.230 -10.258 -12.701 1.00 98.69 105 THR A O 1
ATOM 772 N N . LEU A 1 106 ? 4.546 -9.475 -11.425 1.00 98.75 106 LEU A N 1
ATOM 773 C CA . LEU A 1 106 ? 5.176 -8.217 -11.031 1.00 98.75 106 LEU A CA 1
ATOM 774 C C . LEU A 1 106 ? 6.537 -8.468 -10.371 1.00 98.75 106 LEU A C 1
ATOM 776 O O . LEU A 1 106 ? 7.550 -7.978 -10.863 1.00 98.75 106 LEU A O 1
ATOM 780 N N . LEU A 1 107 ? 6.575 -9.278 -9.306 1.00 98.75 107 LEU A N 1
ATOM 781 C CA . LEU A 1 107 ? 7.817 -9.609 -8.604 1.00 98.75 107 LEU A CA 1
ATOM 782 C C . LEU A 1 107 ? 8.806 -10.345 -9.516 1.00 98.75 107 LEU A C 1
ATOM 784 O O . LEU A 1 107 ? 9.995 -10.034 -9.508 1.00 98.75 107 LEU A O 1
ATOM 788 N N . LYS A 1 108 ? 8.320 -11.288 -10.335 1.00 98.75 108 LYS A N 1
ATOM 789 C CA . LYS A 1 108 ? 9.163 -12.022 -11.295 1.00 98.75 108 LYS A CA 1
ATOM 790 C C . LYS A 1 108 ? 9.868 -11.079 -12.272 1.00 98.75 108 LYS A C 1
ATOM 792 O O . LYS A 1 108 ? 11.074 -11.202 -12.459 1.00 98.75 108 LYS A O 1
ATOM 797 N N . LYS A 1 109 ? 9.132 -10.137 -12.871 1.00 98.75 109 LYS A N 1
ATOM 798 C CA . LYS A 1 109 ? 9.687 -9.142 -13.799 1.00 98.75 109 LYS A CA 1
ATOM 799 C C . LYS A 1 109 ? 10.647 -8.187 -13.098 1.00 98.75 109 LYS A C 1
ATOM 801 O O . LYS A 1 109 ? 11.744 -7.959 -13.596 1.00 98.75 109 LYS A O 1
ATOM 806 N N . LEU A 1 110 ? 10.282 -7.708 -11.907 1.00 98.56 110 LEU A N 1
ATOM 807 C CA . LEU A 1 110 ? 11.142 -6.833 -11.113 1.00 98.56 110 LEU A CA 1
ATOM 808 C C . LEU A 1 110 ? 12.491 -7.494 -10.813 1.00 98.56 110 LEU A C 1
ATOM 810 O O . LEU A 1 110 ? 13.533 -6.907 -11.082 1.00 98.56 110 LEU A O 1
ATOM 814 N N . ASN A 1 111 ? 12.483 -8.738 -10.329 1.00 98.62 111 ASN A N 1
ATOM 815 C CA . ASN A 1 111 ? 13.710 -9.479 -10.027 1.00 98.62 111 ASN A CA 1
ATOM 816 C C . ASN A 1 111 ? 14.531 -9.838 -11.279 1.00 98.62 111 ASN A C 1
ATOM 818 O O . ASN A 1 111 ? 15.718 -10.133 -11.163 1.00 98.62 111 ASN A O 1
ATOM 822 N N . ALA A 1 112 ? 13.934 -9.763 -12.471 1.00 98.44 112 ALA A N 1
ATOM 823 C CA . ALA A 1 112 ? 14.626 -9.849 -13.756 1.00 98.44 112 ALA A CA 1
ATOM 824 C C . ALA A 1 112 ? 15.143 -8.484 -14.268 1.00 98.44 112 ALA A C 1
ATOM 826 O O . ALA A 1 112 ? 15.587 -8.396 -15.410 1.00 98.44 112 ALA A O 1
ATOM 827 N N . ASN A 1 113 ? 15.094 -7.425 -13.446 1.00 97.56 113 ASN A N 1
ATOM 828 C CA . ASN A 1 113 ? 15.381 -6.028 -13.808 1.00 97.56 113 ASN A CA 1
ATOM 829 C C . ASN A 1 113 ? 14.482 -5.447 -14.923 1.00 97.56 113 ASN A C 1
ATOM 831 O O . ASN A 1 113 ? 14.781 -4.386 -15.470 1.00 97.56 113 ASN A O 1
ATOM 835 N N . ASP A 1 114 ? 13.348 -6.080 -15.230 1.00 98.25 114 ASP A N 1
ATOM 836 C CA . ASP A 1 114 ? 12.340 -5.533 -16.142 1.00 98.25 114 ASP A CA 1
ATOM 837 C C . ASP A 1 114 ? 11.446 -4.533 -15.391 1.00 98.25 114 ASP A C 1
ATOM 839 O O . ASP A 1 114 ? 10.330 -4.841 -14.966 1.00 98.25 114 ASP A O 1
ATOM 843 N N . ILE A 1 115 ? 11.976 -3.326 -15.174 1.00 97.44 115 ILE A N 1
ATOM 844 C CA . ILE A 1 115 ? 11.321 -2.276 -14.382 1.00 97.44 115 ILE A CA 1
ATOM 845 C C . ILE A 1 115 ? 10.002 -1.825 -15.018 1.00 97.44 115 ILE A C 1
ATOM 847 O O . ILE A 1 115 ? 8.988 -1.734 -14.327 1.00 97.44 115 ILE A O 1
ATOM 851 N N . PHE A 1 116 ? 9.991 -1.557 -16.325 1.00 97.69 116 PHE A N 1
ATOM 852 C CA . PHE A 1 116 ? 8.781 -1.103 -17.017 1.00 97.69 116 PHE A CA 1
ATOM 853 C C . PHE A 1 116 ? 7.737 -2.212 -17.100 1.00 97.69 116 PHE A C 1
ATOM 855 O O . PHE A 1 116 ? 6.566 -1.976 -16.802 1.00 97.69 116 PHE A O 1
ATOM 862 N N . GLY A 1 117 ? 8.157 -3.440 -17.412 1.00 98.38 117 GLY A N 1
ATOM 863 C CA . GLY A 1 117 ? 7.245 -4.568 -17.425 1.00 98.38 117 GLY A CA 1
ATOM 864 C C . GLY A 1 117 ? 6.682 -4.874 -16.041 1.00 98.38 117 GLY A C 1
ATOM 865 O O . GLY A 1 117 ? 5.507 -5.220 -15.960 1.00 98.38 117 GLY A O 1
ATOM 866 N N . ALA A 1 118 ? 7.459 -4.730 -14.961 1.00 98.56 118 ALA A N 1
ATOM 867 C CA . ALA A 1 118 ? 6.952 -4.846 -13.592 1.00 98.56 118 ALA A CA 1
ATOM 868 C C . ALA A 1 118 ? 5.944 -3.735 -13.261 1.00 98.56 118 ALA A C 1
ATOM 870 O O . ALA A 1 118 ? 4.892 -4.012 -12.685 1.00 98.56 118 ALA A O 1
ATOM 871 N N . ALA A 1 119 ? 6.222 -2.495 -13.668 1.00 98.44 119 ALA A N 1
ATOM 872 C CA . ALA A 1 119 ? 5.323 -1.363 -13.465 1.00 98.44 119 ALA A CA 1
ATOM 873 C C . ALA A 1 119 ? 3.951 -1.576 -14.134 1.00 98.44 119 ALA A C 1
ATOM 875 O O . ALA A 1 119 ? 2.913 -1.269 -13.548 1.00 98.44 119 ALA A O 1
ATOM 876 N N . ASP A 1 120 ? 3.922 -2.157 -15.333 1.00 98.44 120 ASP A N 1
ATOM 877 C CA . ASP A 1 120 ? 2.671 -2.453 -16.036 1.00 98.44 120 ASP A CA 1
ATOM 878 C C . ASP A 1 120 ? 1.871 -3.593 -15.385 1.00 98.44 120 ASP A C 1
ATOM 880 O O . ASP A 1 120 ? 0.642 -3.627 -15.494 1.00 98.44 120 ASP A O 1
ATOM 884 N N . GLU A 1 121 ? 2.521 -4.493 -14.637 1.00 98.69 121 GLU A N 1
ATOM 885 C CA . GLU A 1 121 ? 1.809 -5.560 -13.927 1.00 98.69 121 GLU A CA 1
ATOM 886 C C . GLU A 1 121 ? 0.913 -5.028 -12.803 1.00 98.69 121 GLU A C 1
ATOM 888 O O . GLU A 1 121 ? -0.086 -5.682 -12.507 1.00 98.69 121 GLU A O 1
ATOM 893 N N . PHE A 1 122 ? 1.176 -3.847 -12.224 1.00 98.62 122 PHE A N 1
ATOM 894 C CA . PHE A 1 122 ? 0.276 -3.239 -11.229 1.00 98.62 122 PHE A CA 1
ATOM 895 C C . PHE A 1 122 ? -1.157 -3.128 -11.766 1.00 98.62 122 PHE A C 1
ATOM 897 O O . PHE A 1 122 ? -2.111 -3.497 -11.080 1.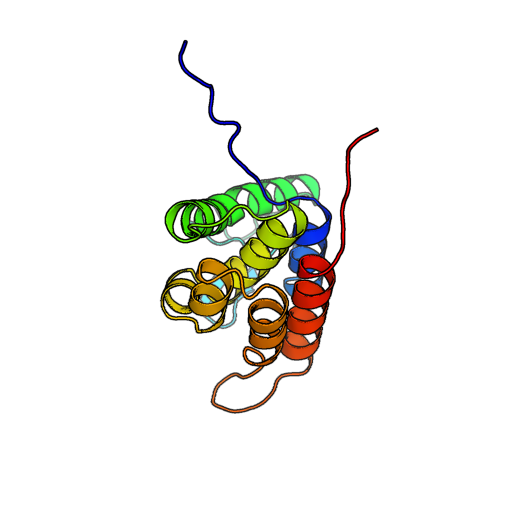00 98.62 122 PHE A O 1
ATOM 904 N N . LEU A 1 123 ? -1.314 -2.693 -13.021 1.00 98.19 123 LEU A N 1
ATOM 905 C CA . LEU A 1 123 ? -2.611 -2.397 -13.642 1.00 98.19 123 LEU A CA 1
ATOM 906 C C . LEU A 1 123 ? -3.519 -3.629 -13.771 1.00 98.19 123 LEU A C 1
ATOM 908 O O . LEU A 1 123 ? -4.734 -3.499 -13.913 1.00 98.19 123 LEU A O 1
ATOM 912 N N . ARG A 1 124 ? -2.951 -4.837 -13.685 1.00 97.19 124 ARG A N 1
ATOM 913 C CA . ARG A 1 124 ? -3.703 -6.097 -13.775 1.00 97.19 124 ARG A CA 1
ATOM 914 C C . ARG A 1 124 ? -4.447 -6.453 -12.489 1.00 97.19 124 ARG A C 1
ATOM 916 O O . ARG A 1 124 ? -5.372 -7.264 -12.526 1.00 97.19 124 ARG A O 1
ATOM 923 N N . TRP A 1 125 ? -4.073 -5.849 -11.363 1.00 97.69 125 TRP A N 1
ATOM 924 C CA . TRP A 1 125 ? -4.613 -6.150 -10.035 1.00 97.69 125 TRP A CA 1
ATOM 925 C C . TRP A 1 125 ? -5.745 -5.194 -9.645 1.00 97.69 125 TRP A C 1
ATOM 927 O O . TRP A 1 125 ? -5.730 -4.577 -8.575 1.00 97.69 125 TRP A O 1
ATOM 937 N N . ASN A 1 126 ? -6.726 -5.059 -10.541 1.00 97.62 126 ASN A N 1
ATOM 938 C CA . ASN A 1 126 ? -7.868 -4.156 -10.392 1.00 97.62 126 ASN A CA 1
ATOM 939 C C . ASN A 1 126 ? -9.232 -4.864 -10.339 1.00 97.62 126 ASN A C 1
ATOM 941 O O . ASN A 1 126 ? -10.265 -4.209 -10.499 1.00 97.62 126 ASN A O 1
ATOM 945 N N . LYS A 1 127 ? -9.250 -6.185 -10.122 1.00 95.25 127 LYS A N 1
ATOM 946 C CA . LYS A 1 127 ? -10.468 -7.004 -10.150 1.00 95.25 127 LYS A CA 1
ATOM 947 C C . LYS A 1 127 ? -10.777 -7.655 -8.807 1.00 95.25 127 LYS A C 1
ATOM 949 O O . LYS A 1 127 ? -9.872 -8.133 -8.132 1.00 95.25 127 LYS A O 1
ATOM 954 N N . VAL A 1 128 ? -12.065 -7.766 -8.489 1.00 91.88 128 VAL A N 1
ATOM 955 C CA . VAL A 1 128 ? -12.601 -8.613 -7.410 1.00 91.88 128 VAL A CA 1
ATOM 956 C C . VAL A 1 128 ? -13.672 -9.509 -8.021 1.00 91.88 128 VAL A C 1
ATOM 958 O O . VAL A 1 128 ? -14.541 -9.022 -8.739 1.00 91.88 128 VAL A O 1
ATOM 961 N N . ASN A 1 129 ? -13.586 -10.825 -7.803 1.00 92.06 129 ASN A N 1
ATOM 962 C CA . ASN A 1 129 ? -14.489 -11.816 -8.414 1.00 92.06 129 ASN A CA 1
ATOM 963 C C . ASN A 1 129 ? -14.629 -11.652 -9.945 1.00 92.06 129 ASN A C 1
ATOM 965 O O . ASN A 1 129 ? -15.715 -11.757 -10.506 1.00 92.06 129 ASN A O 1
ATOM 969 N N . GLY A 1 130 ? -13.519 -11.331 -10.621 1.00 93.19 130 GLY A N 1
ATOM 970 C CA . GLY A 1 130 ? -13.468 -11.118 -12.073 1.00 93.19 130 GLY A CA 1
ATOM 971 C C . GLY A 1 130 ? -13.962 -9.748 -12.559 1.00 93.19 130 GLY A C 1
ATOM 972 O O . GLY A 1 130 ? -13.713 -9.402 -13.714 1.00 93.19 130 GLY A O 1
ATOM 973 N N . GLN A 1 131 ? -14.586 -8.941 -11.700 1.00 95.75 131 GLN A N 1
ATOM 974 C CA . GLN A 1 131 ? -15.113 -7.622 -12.052 1.00 95.75 131 GLN A CA 1
ATOM 975 C C . GLN A 1 131 ? -14.094 -6.521 -11.765 1.00 95.75 131 GLN A C 1
ATOM 977 O O . GLN A 1 131 ? -13.518 -6.476 -10.680 1.00 95.75 131 GLN A O 1
ATOM 982 N N . VAL A 1 132 ? -13.883 -5.624 -12.730 1.00 96.75 132 VAL A N 1
ATOM 983 C CA . VAL A 1 132 ? -13.006 -4.456 -12.567 1.00 96.75 132 VAL A CA 1
ATOM 984 C C . VAL A 1 132 ? -13.648 -3.459 -11.609 1.00 96.75 132 VAL A C 1
ATOM 986 O O . VAL A 1 132 ? -14.803 -3.080 -11.784 1.00 96.75 132 VAL A O 1
ATOM 989 N N . LEU A 1 133 ? -12.875 -2.987 -10.632 1.00 97.00 133 LEU A N 1
ATOM 990 C CA . LEU A 1 133 ? -13.290 -1.933 -9.714 1.00 97.00 133 LEU A CA 1
ATOM 991 C C . LEU A 1 133 ? -12.535 -0.638 -10.023 1.00 97.00 133 LEU A C 1
ATOM 993 O O . LEU A 1 133 ? -11.302 -0.600 -10.033 1.00 97.00 133 LEU A O 1
ATOM 997 N N . ALA A 1 134 ? -13.274 0.455 -10.220 1.00 96.75 134 ALA A N 1
ATOM 998 C CA . ALA A 1 134 ? -12.696 1.768 -10.514 1.00 96.75 134 ALA A CA 1
ATOM 999 C C . ALA A 1 134 ? -11.781 2.279 -9.383 1.00 96.75 134 ALA A C 1
ATOM 1001 O O . ALA A 1 134 ? -10.763 2.917 -9.640 1.00 96.75 134 ALA A O 1
ATOM 1002 N N . GLY A 1 135 ? -12.113 1.971 -8.122 1.00 96.38 135 GLY A N 1
ATOM 1003 C CA . GLY A 1 135 ? -11.260 2.286 -6.970 1.00 96.38 135 GLY A CA 1
ATOM 1004 C C . GLY A 1 135 ? -9.898 1.594 -7.040 1.00 96.38 135 GLY A C 1
ATOM 1005 O O . GLY A 1 135 ? -8.873 2.252 -6.893 1.00 96.38 135 GLY A O 1
ATOM 1006 N N . LEU A 1 136 ? -9.879 0.292 -7.348 1.00 97.38 136 LEU A N 1
ATOM 1007 C CA . LEU A 1 136 ? -8.626 -0.446 -7.502 1.00 97.38 136 LEU A CA 1
ATOM 1008 C C . LEU A 1 136 ? -7.844 0.020 -8.728 1.00 97.38 136 LEU A C 1
ATOM 1010 O O . LEU A 1 136 ? -6.634 0.150 -8.643 1.00 97.38 136 LEU A O 1
ATOM 1014 N N . THR A 1 137 ? -8.518 0.323 -9.838 1.00 98.00 137 THR A N 1
ATOM 1015 C CA . THR A 1 137 ? -7.854 0.843 -11.045 1.00 98.00 137 THR A CA 1
ATOM 1016 C C . THR A 1 137 ? -7.068 2.117 -10.730 1.00 98.00 137 THR A C 1
ATOM 1018 O O . THR A 1 137 ? -5.859 2.144 -10.941 1.00 98.00 137 THR A O 1
ATOM 1021 N N . ARG A 1 138 ? -7.706 3.104 -10.085 1.00 98.38 138 ARG A N 1
ATOM 1022 C CA . ARG A 1 138 ? -7.036 4.343 -9.652 1.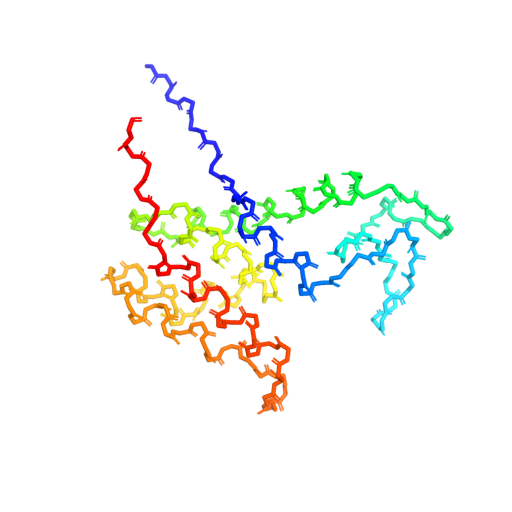00 98.38 138 ARG A CA 1
ATOM 1023 C C . ARG A 1 138 ? -5.872 4.083 -8.694 1.00 98.38 138 ARG A C 1
ATOM 1025 O O . ARG A 1 138 ? -4.814 4.689 -8.831 1.00 98.38 138 ARG A O 1
ATOM 1032 N N . ARG A 1 139 ? -6.039 3.153 -7.746 1.00 98.50 139 ARG A N 1
ATOM 1033 C CA . ARG A 1 139 ? -4.964 2.756 -6.823 1.00 98.50 139 ARG A CA 1
ATOM 1034 C C . ARG A 1 139 ? -3.758 2.186 -7.572 1.00 98.50 139 ARG A C 1
ATOM 1036 O O . ARG A 1 139 ? -2.633 2.605 -7.320 1.00 98.50 139 ARG A O 1
ATOM 1043 N N . ARG A 1 140 ? -3.984 1.257 -8.506 1.00 98.69 140 ARG A N 1
ATOM 1044 C CA . ARG A 1 140 ? -2.919 0.630 -9.303 1.00 98.69 140 ARG A CA 1
ATOM 1045 C C . ARG A 1 140 ? -2.210 1.637 -10.210 1.00 98.69 140 ARG A C 1
ATOM 1047 O O . ARG A 1 140 ? -0.996 1.556 -10.363 1.00 98.69 140 ARG A O 1
ATOM 1054 N N . GLU A 1 141 ? -2.939 2.596 -10.776 1.00 98.56 141 GLU A N 1
ATOM 1055 C CA . GLU A 1 141 ? -2.365 3.693 -11.567 1.00 98.56 141 GLU A CA 1
ATOM 1056 C C . GLU A 1 141 ? -1.465 4.604 -10.722 1.00 98.56 141 GLU A C 1
ATOM 1058 O O . GLU A 1 141 ? -0.359 4.940 -11.152 1.00 98.56 141 GLU A O 1
ATOM 1063 N N . ALA A 1 142 ? -1.893 4.961 -9.507 1.00 98.56 142 ALA A N 1
ATOM 1064 C CA . ALA A 1 142 ? -1.094 5.760 -8.580 1.00 98.56 142 ALA A CA 1
ATOM 1065 C C . ALA A 1 142 ? 0.178 5.018 -8.136 1.00 98.56 142 ALA A C 1
ATOM 1067 O O . ALA A 1 142 ? 1.270 5.584 -8.174 1.00 98.56 142 ALA A O 1
ATOM 1068 N N . GLU A 1 143 ? 0.058 3.733 -7.791 1.00 98.69 143 GLU A N 1
ATOM 1069 C CA . GLU A 1 143 ? 1.199 2.884 -7.428 1.00 98.69 143 GLU A CA 1
ATOM 1070 C C . GLU A 1 143 ? 2.191 2.748 -8.589 1.00 98.69 143 GLU A C 1
ATOM 1072 O O . GLU A 1 143 ? 3.386 2.961 -8.394 1.00 98.69 143 GLU A O 1
ATOM 1077 N N . ARG A 1 144 ? 1.711 2.485 -9.812 1.00 98.50 144 ARG A N 1
ATOM 1078 C CA . ARG A 1 144 ? 2.551 2.445 -11.019 1.00 98.50 144 ARG A CA 1
ATOM 1079 C C . ARG A 1 144 ? 3.259 3.777 -11.262 1.00 98.50 144 ARG A C 1
ATOM 1081 O O . ARG A 1 144 ? 4.442 3.795 -11.592 1.00 98.50 144 ARG A O 1
ATOM 1088 N N . THR A 1 145 ? 2.540 4.887 -11.115 1.00 98.38 145 THR A N 1
ATOM 1089 C CA . THR A 1 145 ? 3.092 6.233 -11.313 1.00 98.38 145 THR A CA 1
ATOM 1090 C C . THR A 1 145 ? 4.204 6.515 -10.310 1.00 98.38 145 THR A C 1
ATOM 1092 O O . THR A 1 145 ? 5.287 6.941 -10.706 1.00 98.38 145 THR A O 1
ATOM 1095 N N . LEU A 1 146 ? 3.981 6.203 -9.028 1.00 98.06 146 LEU A N 1
ATOM 1096 C CA . LEU A 1 146 ? 5.016 6.305 -8.004 1.00 98.06 146 LEU A CA 1
ATOM 1097 C C . LEU A 1 146 ? 6.202 5.391 -8.338 1.00 98.06 146 LEU A C 1
ATOM 1099 O O . LEU A 1 146 ? 7.338 5.852 -8.337 1.00 98.06 146 LEU A O 1
ATOM 1103 N N . PHE A 1 147 ? 5.956 4.135 -8.706 1.00 98.12 147 PHE A N 1
ATOM 1104 C CA . PHE A 1 147 ? 7.000 3.165 -9.041 1.00 98.12 147 PHE A CA 1
ATOM 1105 C C . PHE A 1 147 ? 7.917 3.628 -10.188 1.00 98.12 147 PHE A C 1
ATOM 1107 O O . PHE A 1 147 ? 9.120 3.375 -10.159 1.00 98.12 147 PHE A O 1
ATOM 1114 N N . LEU A 1 148 ? 7.362 4.324 -11.183 1.00 97.06 148 LEU A N 1
ATOM 1115 C CA . LEU A 1 148 ? 8.103 4.866 -12.329 1.00 97.06 148 LEU A CA 1
ATOM 1116 C C . LEU A 1 148 ? 8.675 6.270 -12.094 1.00 97.06 148 LEU A C 1
ATOM 1118 O O . LEU A 1 148 ? 9.406 6.783 -12.940 1.00 97.06 148 LEU A O 1
ATOM 1122 N N . SER A 1 149 ? 8.345 6.915 -10.976 1.00 94.56 149 SER A N 1
ATOM 1123 C CA . SER A 1 149 ? 8.845 8.255 -10.688 1.00 94.56 149 SER A CA 1
ATOM 1124 C C . SER A 1 149 ? 10.315 8.219 -10.249 1.00 94.56 149 SER A C 1
ATOM 1126 O O . SER A 1 149 ? 10.694 7.553 -9.280 1.00 94.56 149 SER A O 1
ATOM 1128 N N . ASN A 1 150 ? 11.158 8.964 -10.967 1.00 70.75 150 ASN A N 1
ATOM 1129 C CA . ASN A 1 150 ? 12.566 9.151 -10.628 1.00 70.75 150 ASN A CA 1
ATOM 1130 C C . ASN A 1 150 ? 12.690 10.082 -9.414 1.00 70.75 150 ASN A C 1
ATOM 1132 O O . ASN A 1 150 ? 12.570 11.295 -9.569 1.00 70.75 150 ASN A O 1
ATOM 1136 N N . THR A 1 151 ? 13.017 9.555 -8.232 1.00 52.91 151 THR A N 1
ATOM 1137 C CA . THR A 1 151 ? 13.600 10.394 -7.170 1.00 52.91 151 THR A CA 1
ATOM 1138 C C . THR A 1 151 ? 15.107 10.187 -7.149 1.00 52.91 151 THR A C 1
ATOM 1140 O O . THR A 1 151 ? 15.625 9.359 -6.403 1.00 52.91 151 THR A O 1
ATOM 1143 N N . ASN A 1 152 ? 15.823 10.976 -7.950 1.00 41.53 152 ASN A N 1
ATOM 1144 C CA . ASN A 1 152 ? 17.191 11.328 -7.592 1.00 41.53 152 ASN A CA 1
ATOM 1145 C C . ASN A 1 152 ? 17.114 12.204 -6.337 1.00 41.53 152 ASN A C 1
ATOM 1147 O O . ASN A 1 152 ? 16.667 13.347 -6.405 1.00 41.53 152 ASN A O 1
ATOM 1151 N N . ARG A 1 153 ? 17.569 11.692 -5.195 1.00 39.59 153 ARG A N 1
ATOM 1152 C CA . ARG A 1 153 ? 18.138 12.548 -4.150 1.00 39.59 153 ARG A CA 1
ATOM 1153 C C . ARG A 1 153 ? 19.627 12.262 -4.063 1.00 39.59 153 ARG A C 1
ATOM 1155 O O . ARG A 1 153 ? 20.088 11.524 -3.204 1.00 39.59 153 ARG A O 1
ATOM 1162 N N . LEU A 1 154 ? 20.346 12.858 -5.004 1.00 34.66 154 LEU A N 1
ATOM 1163 C CA . LEU A 1 154 ? 21.710 13.308 -4.790 1.00 34.66 154 LEU A CA 1
ATOM 1164 C C . LEU A 1 154 ? 21.716 14.800 -5.124 1.00 34.66 154 LEU A C 1
ATOM 1166 O O . LEU A 1 154 ? 21.715 15.182 -6.293 1.00 34.66 154 LEU A O 1
ATOM 1170 N N . ALA A 1 155 ? 21.628 15.605 -4.074 1.00 33.81 155 ALA A N 1
ATOM 1171 C CA . ALA A 1 155 ? 22.234 16.922 -3.977 1.00 33.81 155 ALA A CA 1
ATOM 1172 C C . ALA A 1 155 ? 22.911 16.960 -2.606 1.00 33.81 155 ALA A C 1
ATOM 1174 O O . ALA A 1 155 ? 22.252 16.504 -1.639 1.00 33.81 155 ALA A O 1
#

Sequence (155 aa):
MSATTSIRSCNEAGKDIIRQCEGLRLKAYLCPAGKLTIGYGHTGPDVKTGMTITEEDANTLLSRDLVAAEKAIVGAVSVTITDNQFSALVSFVFNLGAGNFYGSTLLKKLNANDIFGAADEFLRWNKVNGQVLAGLTRRREAERTLFLSNTNRLA

pLDDT: mean 92.6, std 14.84, range [33.81, 98.75]

InterPro domains:
  IPR002196 Glycoside hydrolase, family 24 [PF00959] (20-143)
  IPR023346 Lysozyme-like domain superfamily [SSF53955] (9-150)
  IPR023347 Lysozyme domain superfamily [G3DSA:1.10.530.40] (1-150)
  IPR033907 Endolysin/autolysin [cd00737] (14-148)
  IPR034690 Endolysin T4 type [MF_04110] (1-150)
  IPR051018 Bacteriophage Glycosyl Hydrolase 24 [PTHR38107] (4-150)

Secondary structure (DSSP, 8-state):
-----------HHHHHHHHHHH--EEEEEE-TTS-EEEETTB-STT--TT-B--HHHHHHHHHHHHHHHHHHHHHH--S---HHHHHHHHHHHHHH-HHHHHT-HHHHHHHTT-HHHHHHHGGG--EETTEE-HHHHHHHHHHHHHHH-------

Radius of gyration: 16.39 Å; Cα contacts (8 Å, |Δi|>4): 210; chains: 1; bounding box: 50×32×39 Å

Nearest PDB structures (foldseek):
  9kbq-assembly1_B  TM=9.708E-01  e=1.244E-13  Acinetobacter baumannii
  6et6-assembly1_A  TM=8.570E-01  e=6.584E-13  Acinetobacter baumannii
  3hde-assembly2_C  TM=8.926E-01  e=1.211E-10  Enterobacteria phage P21
  4zpu-assembly1_A  TM=8.468E-01  e=6.353E-11  Escherichia coli K-12
  3hde-assembly2_D  TM=8.563E-01  e=3.745E-10  Enterobacteria phage P21

Organism: NCBI:txid1316936

Solvent-accessible surface area (backbone atoms only — not comparable to full-atom values): 8863 Å² total; per-residue (Å²): 133,85,77,78,72,75,79,78,69,71,42,68,74,25,48,49,55,42,49,71,70,60,36,84,31,51,50,42,42,71,44,100,85,72,42,54,30,29,25,58,69,47,67,54,95,85,58,46,90,81,39,71,56,54,71,68,55,24,52,51,51,45,59,60,64,44,50,63,31,40,51,48,47,68,76,68,57,79,56,94,72,55,67,40,36,51,8,21,48,30,42,50,23,66,74,63,34,57,71,54,48,76,74,29,69,33,50,56,29,38,56,68,68,33,56,68,66,18,40,58,42,39,63,71,69,20,57,61,96,87,42,78,37,72,71,39,41,54,51,23,51,52,31,29,50,41,42,70,48,86,78,84,86,83,130

Foldseek 3Di:
DDPPPPQQFADVLLVVLLCVLQDAAQAWDQDPVRFTAHQSGDGDPPRDHGHGDDNVVSVVSSRVLLVQQSVLCVVQAPDDADSLLSSLSSSVCSVPNSVCVNPFPLSVCRNVVVQLVSLVSLQVPQDDPRDGDPSSNVSSVSSSVSSPDDDDPDD